Protein AF-A0AAD9U7J8-F1 (afdb_monomer)

Mean predicted aligned error: 6.61 Å

Sequence (95 aa):
MDFLVNKMEWKTGDIVTYPDILLMNLEKRIIPRCLVIKVLRSKGLVKYNMSLRPIIKLIEKKFLDKFVTKHIDTVPQLLKIYQRKEGLEALNMNS

Foldseek 3Di:
DCCCCPVLVDDPVLCVVPVVLVVDDCLLQVQLQSVLVVVCVVVVNDDPPDRCVVLSPDDPVVNCVPRPVVCCVVPVCSVVSNPCSPPDVVVPPPD

pLDDT: mean 83.0, std 14.83, range [37.72, 96.5]

Nearest PDB structures (foldseek):
  9e8k-assembly1_c  TM=1.822E-01  e=8.776E+00  Homo sapiens

Secondary structure (DSSP, 8-state):
-HIIIIIT---HHHHHH-GGGGGS-IIIIIHHHHHHHHHHHHTTSS-TT--HHHHHHS-HHHHIIIIIGGGTTT-TTHHHHHH---TTGGG-S--

Radius of gyration: 12.99 Å; Cα contacts (8 Å, |Δi|>4): 63; chains: 1; bounding box: 29×35×30 Å

Structure (mmCIF, N/CA/C/O backbone):
data_AF-A0AAD9U7J8-F1
#
_entry.id   AF-A0AAD9U7J8-F1
#
loop_
_atom_site.group_PDB
_atom_site.id
_atom_site.type_symbol
_atom_site.label_atom_id
_atom_site.label_alt_id
_atom_site.label_comp_id
_atom_site.label_asym_id
_atom_site.label_entity_id
_atom_site.label_seq_id
_atom_site.pdbx_PDB_ins_code
_atom_site.Cartn_x
_atom_site.Cartn_y
_atom_site.Cartn_z
_atom_site.occupancy
_atom_site.B_iso_or_equiv
_atom_site.auth_seq_id
_atom_site.auth_comp_id
_atom_site.auth_asym_id
_atom_site.auth_atom_id
_atom_site.pdbx_PDB_model_num
ATOM 1 N N . MET A 1 1 ? 13.555 -8.532 -6.831 1.00 75.75 1 MET A N 1
ATOM 2 C CA . MET A 1 1 ? 12.745 -9.033 -7.966 1.00 75.75 1 MET A CA 1
ATOM 3 C C . MET A 1 1 ? 11.823 -10.161 -7.529 1.00 75.75 1 MET A C 1
ATOM 5 O O . MET A 1 1 ? 10.620 -9.985 -7.661 1.00 75.75 1 MET A O 1
ATOM 9 N N . ASP A 1 2 ? 12.358 -11.234 -6.934 1.00 80.81 2 ASP A N 1
ATOM 10 C CA . ASP A 1 2 ? 11.589 -12.400 -6.458 1.00 80.81 2 ASP A CA 1
ATOM 11 C C . ASP A 1 2 ? 10.328 -12.033 -5.658 1.00 80.81 2 ASP A C 1
ATOM 13 O O . ASP A 1 2 ? 9.228 -12.387 -6.059 1.00 80.81 2 ASP A O 1
ATOM 17 N N . PHE A 1 3 ? 10.449 -11.208 -4.613 1.00 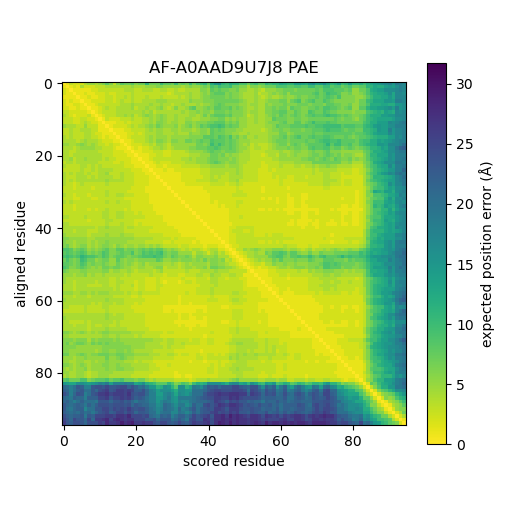78.12 3 PHE A N 1
ATOM 18 C CA . PHE A 1 3 ? 9.290 -10.786 -3.819 1.00 78.12 3 PHE A CA 1
ATOM 19 C C . PHE A 1 3 ? 8.161 -10.156 -4.660 1.00 78.12 3 PHE A C 1
ATOM 21 O O . PHE A 1 3 ? 6.988 -10.478 -4.482 1.00 78.12 3 PHE A O 1
ATOM 28 N N . LEU A 1 4 ? 8.499 -9.259 -5.591 1.00 79.00 4 LEU A N 1
ATOM 29 C CA . LEU A 1 4 ? 7.503 -8.571 -6.415 1.00 79.00 4 LEU A CA 1
ATOM 30 C C . LEU A 1 4 ? 6.806 -9.541 -7.372 1.00 79.00 4 LEU A C 1
ATOM 32 O O . LEU A 1 4 ? 5.584 -9.521 -7.480 1.00 79.00 4 LEU A O 1
ATOM 36 N N . VAL A 1 5 ? 7.574 -10.403 -8.034 1.00 82.56 5 VAL A N 1
ATOM 37 C CA . VAL A 1 5 ? 7.045 -11.325 -9.045 1.00 82.56 5 VAL A CA 1
ATOM 38 C C . VAL A 1 5 ? 6.346 -12.516 -8.391 1.00 82.56 5 VAL A C 1
ATOM 40 O O . VAL A 1 5 ? 5.188 -12.784 -8.687 1.00 82.56 5 VAL A O 1
ATOM 43 N N . ASN A 1 6 ? 7.006 -13.185 -7.447 1.00 82.69 6 ASN A N 1
ATOM 44 C CA . ASN A 1 6 ? 6.564 -14.464 -6.895 1.00 82.69 6 ASN A CA 1
ATOM 45 C C . ASN A 1 6 ? 5.650 -14.317 -5.672 1.00 82.69 6 ASN A C 1
ATOM 47 O O . ASN A 1 6 ? 4.709 -15.088 -5.520 1.00 82.69 6 ASN A O 1
ATOM 51 N N . LYS A 1 7 ? 5.885 -13.338 -4.785 1.00 78.81 7 LYS A N 1
ATOM 52 C CA . LYS A 1 7 ? 5.049 -13.158 -3.574 1.00 78.81 7 LYS A CA 1
ATOM 53 C C . LYS A 1 7 ? 3.881 -12.197 -3.793 1.00 78.81 7 LYS A C 1
ATOM 55 O O . LYS A 1 7 ? 2.821 -12.358 -3.177 1.00 78.81 7 LYS A O 1
ATOM 60 N N . MET A 1 8 ? 4.085 -11.194 -4.647 1.00 76.62 8 MET A N 1
ATOM 61 C CA . MET A 1 8 ? 3.086 -10.170 -4.958 1.00 76.62 8 MET A CA 1
ATOM 62 C C . MET A 1 8 ? 2.423 -10.334 -6.325 1.00 76.62 8 MET A C 1
ATOM 64 O O . MET A 1 8 ? 1.544 -9.531 -6.638 1.00 76.62 8 MET A O 1
ATOM 68 N N . GLU A 1 9 ? 2.810 -11.350 -7.102 1.00 80.19 9 GLU A N 1
ATOM 69 C CA . GLU A 1 9 ? 2.206 -11.686 -8.401 1.00 80.19 9 GLU A CA 1
ATOM 70 C C . GLU A 1 9 ? 2.304 -10.539 -9.424 1.00 80.19 9 GLU A C 1
ATOM 72 O O . GLU A 1 9 ? 1.410 -10.329 -10.247 1.00 80.19 9 GLU A O 1
ATOM 77 N N . TRP A 1 10 ? 3.382 -9.747 -9.378 1.00 81.38 10 TRP A N 1
ATOM 78 C CA . TRP A 1 10 ? 3.618 -8.718 -10.392 1.00 81.38 10 TRP A CA 1
ATOM 79 C C . TRP A 1 10 ? 4.103 -9.351 -11.683 1.00 81.38 10 TRP A C 1
ATOM 81 O O . TRP A 1 10 ? 5.014 -10.181 -11.689 1.00 81.38 10 TRP A O 1
ATOM 91 N N . LYS A 1 11 ? 3.570 -8.868 -12.804 1.00 82.94 11 LYS A N 1
ATOM 92 C CA . LYS A 1 11 ? 4.110 -9.231 -14.108 1.00 82.94 11 LYS A CA 1
ATOM 93 C C . LYS A 1 11 ? 5.476 -8.576 -14.268 1.00 82.94 11 LYS A C 1
ATOM 95 O O . LYS A 1 11 ? 5.649 -7.388 -14.005 1.00 82.94 11 LYS A O 1
ATOM 100 N N . THR A 1 12 ? 6.444 -9.335 -14.764 1.00 82.12 12 THR A N 1
ATOM 101 C CA . THR A 1 12 ? 7.785 -8.827 -15.088 1.00 82.12 12 THR A CA 1
ATOM 102 C C . THR A 1 12 ? 7.728 -7.635 -16.046 1.00 82.12 12 THR A C 1
ATOM 104 O O . THR A 1 12 ? 8.450 -6.663 -15.842 1.00 82.12 12 THR A O 1
ATOM 107 N N . GLY A 1 13 ? 6.807 -7.653 -17.016 1.00 82.75 13 GLY A N 1
ATOM 108 C CA . GLY A 1 13 ? 6.556 -6.526 -17.923 1.00 82.75 13 GLY A CA 1
ATOM 109 C C . GLY A 1 13 ? 6.178 -5.223 -17.207 1.00 82.75 13 GLY A C 1
ATOM 110 O O . GLY A 1 13 ? 6.647 -4.153 -17.595 1.00 82.75 13 GLY A O 1
ATOM 111 N N . ASP A 1 14 ? 5.419 -5.299 -16.109 1.00 77.00 14 ASP A N 1
ATOM 112 C CA . ASP A 1 14 ? 5.074 -4.118 -15.308 1.00 77.00 14 ASP A CA 1
ATOM 113 C C . ASP A 1 14 ? 6.313 -3.542 -14.605 1.00 77.00 14 ASP A C 1
ATOM 115 O O . ASP A 1 14 ? 6.452 -2.327 -14.481 1.00 77.00 14 ASP A O 1
ATOM 119 N N . ILE A 1 15 ? 7.243 -4.400 -14.173 1.00 80.50 15 ILE A N 1
ATOM 120 C CA . ILE A 1 15 ? 8.485 -3.978 -13.509 1.00 80.50 15 ILE A CA 1
ATOM 121 C C . ILE A 1 15 ? 9.448 -3.346 -14.517 1.00 80.50 15 ILE A C 1
ATOM 123 O O . ILE A 1 15 ? 10.004 -2.285 -14.243 1.00 80.50 15 ILE A O 1
ATOM 127 N N . VAL A 1 16 ? 9.612 -3.957 -15.694 1.00 84.81 16 VAL A N 1
ATOM 128 C CA . VAL A 1 16 ? 10.488 -3.444 -16.764 1.00 84.81 16 VAL A CA 1
ATOM 129 C C . VAL A 1 16 ? 10.015 -2.082 -17.269 1.00 84.81 16 VAL A C 1
ATOM 131 O O . VAL A 1 16 ? 10.834 -1.221 -17.571 1.00 84.81 16 VAL A O 1
ATOM 134 N N . THR A 1 17 ? 8.701 -1.850 -17.297 1.00 84.75 17 THR A N 1
ATOM 135 C CA . THR A 1 17 ? 8.136 -0.549 -17.689 1.00 84.75 17 THR A CA 1
ATOM 136 C C . THR A 1 17 ? 8.438 0.546 -16.654 1.00 84.75 17 THR A C 1
ATOM 138 O O . THR A 1 17 ? 8.454 1.732 -16.984 1.00 84.75 17 THR A O 1
ATOM 141 N N . TYR A 1 18 ? 8.696 0.174 -15.394 1.00 83.69 18 TYR A N 1
ATOM 142 C CA . TYR A 1 18 ? 8.893 1.106 -14.279 1.00 83.69 18 TYR A CA 1
ATOM 143 C C . TYR A 1 18 ? 10.074 0.694 -13.384 1.00 83.69 18 TYR A C 1
ATOM 145 O O . TYR A 1 18 ? 9.879 0.390 -12.200 1.00 83.69 18 TYR A O 1
ATOM 153 N N . PRO A 1 19 ? 11.311 0.724 -13.915 1.00 84.06 19 PRO A N 1
ATOM 154 C CA . PRO A 1 19 ? 12.493 0.265 -13.187 1.00 84.06 19 PRO A CA 1
ATOM 155 C C . PRO A 1 19 ? 12.770 1.105 -11.936 1.00 84.06 19 PRO A C 1
ATOM 157 O O . PRO A 1 19 ? 13.370 0.616 -10.984 1.00 84.06 19 PRO A O 1
ATOM 160 N N . ASP A 1 20 ? 12.277 2.346 -11.885 1.00 86.62 20 ASP A N 1
ATOM 161 C CA . ASP A 1 20 ? 12.463 3.251 -10.751 1.00 86.62 20 ASP A CA 1
ATOM 162 C C . ASP A 1 20 ? 11.820 2.745 -9.446 1.00 86.62 20 ASP A C 1
ATOM 164 O O . ASP A 1 20 ? 12.260 3.109 -8.359 1.00 86.62 20 ASP A O 1
ATOM 168 N N . ILE A 1 21 ? 10.838 1.837 -9.530 1.00 84.88 21 ILE A N 1
ATOM 169 C CA . ILE A 1 21 ? 10.267 1.165 -8.352 1.00 84.88 21 ILE A CA 1
ATOM 170 C C . ILE A 1 21 ? 11.333 0.340 -7.622 1.00 84.88 21 ILE A C 1
ATOM 172 O O . ILE A 1 21 ? 11.285 0.238 -6.398 1.00 84.88 21 ILE A O 1
ATOM 176 N N . LEU A 1 22 ? 12.320 -0.204 -8.341 1.00 82.56 22 LEU A N 1
ATOM 177 C CA . LEU A 1 22 ? 13.417 -0.976 -7.751 1.00 82.56 22 LEU A CA 1
ATOM 178 C C . LEU A 1 22 ? 14.379 -0.107 -6.930 1.00 82.56 22 LEU A C 1
ATOM 180 O O . LEU A 1 22 ? 15.096 -0.637 -6.089 1.00 82.56 22 LEU A O 1
ATOM 184 N N . LEU A 1 23 ? 14.367 1.215 -7.133 1.00 87.75 23 LEU A N 1
ATOM 185 C CA . LEU A 1 23 ? 15.170 2.171 -6.363 1.00 87.75 23 LEU A CA 1
ATOM 186 C C . LEU A 1 23 ? 14.501 2.575 -5.038 1.00 87.75 23 LEU A C 1
ATOM 188 O O . LEU A 1 23 ? 15.087 3.291 -4.229 1.00 87.75 23 LEU A O 1
ATOM 192 N N . MET A 1 24 ? 13.256 2.155 -4.805 1.00 88.38 24 MET A N 1
ATOM 193 C CA . MET A 1 24 ? 12.501 2.496 -3.601 1.00 88.38 24 MET A CA 1
ATOM 194 C C . MET A 1 24 ? 12.756 1.473 -2.490 1.00 88.38 24 MET A C 1
ATOM 196 O O . MET A 1 24 ? 12.986 0.295 -2.745 1.00 88.38 24 MET A O 1
ATOM 200 N N . ASN A 1 25 ? 12.658 1.903 -1.228 1.00 89.12 25 ASN A N 1
ATOM 201 C CA . ASN A 1 25 ? 12.888 1.006 -0.096 1.00 89.12 25 ASN A CA 1
ATOM 202 C C . ASN A 1 25 ? 11.824 -0.111 -0.039 1.00 89.12 25 ASN A C 1
ATOM 204 O O . ASN A 1 25 ? 10.637 0.152 0.186 1.00 89.12 25 ASN A O 1
ATOM 208 N N . LEU A 1 26 ? 12.262 -1.356 -0.238 1.00 85.50 26 LEU A N 1
ATOM 209 C CA . LEU A 1 26 ? 11.385 -2.519 -0.317 1.00 85.50 26 LEU A CA 1
ATOM 210 C C . LEU A 1 26 ? 10.619 -2.736 0.996 1.00 85.50 26 LEU A C 1
ATOM 212 O O . LEU A 1 26 ? 9.391 -2.743 0.991 1.00 85.50 26 LEU A O 1
ATOM 216 N N . GLU A 1 27 ? 11.331 -2.835 2.115 1.00 85.75 27 GLU A N 1
ATOM 217 C CA . GLU A 1 27 ? 10.778 -3.158 3.437 1.00 85.75 27 GLU A CA 1
ATOM 218 C C . GLU A 1 27 ? 9.909 -2.046 4.015 1.00 85.75 27 GLU A C 1
ATOM 220 O O . GLU A 1 27 ? 8.843 -2.304 4.566 1.00 85.75 27 GLU A O 1
ATOM 225 N N . LYS A 1 28 ? 10.334 -0.789 3.863 1.00 87.12 28 LYS A N 1
ATOM 226 C CA . LYS A 1 28 ? 9.652 0.360 4.472 1.00 87.12 28 LYS A CA 1
ATOM 227 C C . LYS A 1 28 ? 8.532 0.921 3.609 1.00 87.12 28 LYS A C 1
ATOM 229 O O . LYS A 1 28 ? 7.669 1.620 4.130 1.00 87.12 28 LYS A O 1
ATOM 234 N N . ARG A 1 29 ? 8.544 0.679 2.293 1.00 90.38 29 ARG A N 1
ATOM 235 C CA . ARG A 1 29 ? 7.587 1.312 1.373 1.00 90.38 29 ARG A CA 1
ATOM 236 C C . ARG A 1 29 ? 6.844 0.334 0.488 1.00 90.38 29 ARG A C 1
ATOM 238 O O . ARG A 1 29 ? 5.627 0.441 0.390 1.00 90.38 29 ARG A O 1
ATOM 245 N N . ILE A 1 30 ? 7.531 -0.580 -0.183 1.00 89.12 30 ILE A N 1
ATOM 246 C CA . ILE A 1 30 ? 6.875 -1.446 -1.168 1.00 89.12 30 ILE A CA 1
ATOM 247 C C . ILE A 1 30 ? 6.070 -2.543 -0.468 1.00 89.12 30 ILE A C 1
ATOM 249 O O . ILE A 1 30 ? 4.867 -2.643 -0.699 1.00 89.12 30 ILE A O 1
ATOM 253 N N . ILE A 1 31 ? 6.707 -3.324 0.409 1.00 88.81 31 ILE A N 1
ATOM 254 C CA . ILE A 1 31 ? 6.108 -4.464 1.116 1.00 88.81 31 ILE A CA 1
ATOM 255 C C . ILE A 1 31 ? 4.839 -4.049 1.876 1.00 88.81 31 ILE A C 1
ATOM 257 O O . ILE A 1 31 ? 3.787 -4.630 1.597 1.00 88.81 31 ILE A O 1
ATOM 261 N N . PRO A 1 32 ? 4.851 -3.017 2.746 1.00 91.44 32 PRO A N 1
ATOM 262 C CA . PRO A 1 32 ? 3.673 -2.682 3.544 1.00 91.44 32 PRO A CA 1
ATOM 263 C C . PRO A 1 32 ? 2.489 -2.251 2.676 1.00 91.44 32 PRO A C 1
ATOM 265 O O . PRO A 1 32 ? 1.343 -2.623 2.929 1.00 91.44 32 PRO A O 1
ATOM 268 N N . ARG A 1 33 ? 2.762 -1.513 1.593 1.00 92.50 33 ARG A N 1
ATOM 269 C CA . ARG A 1 33 ? 1.727 -1.050 0.660 1.00 92.50 33 ARG A CA 1
ATOM 270 C C . ARG A 1 33 ? 1.141 -2.195 -0.148 1.00 92.50 33 ARG A C 1
ATOM 272 O O . ARG A 1 33 ? -0.073 -2.294 -0.285 1.00 92.50 33 ARG A O 1
ATOM 279 N N . CYS A 1 34 ? 1.999 -3.073 -0.648 1.00 89.38 34 CYS A N 1
ATOM 280 C CA . CYS A 1 34 ? 1.612 -4.285 -1.351 1.00 89.38 34 CYS A CA 1
ATOM 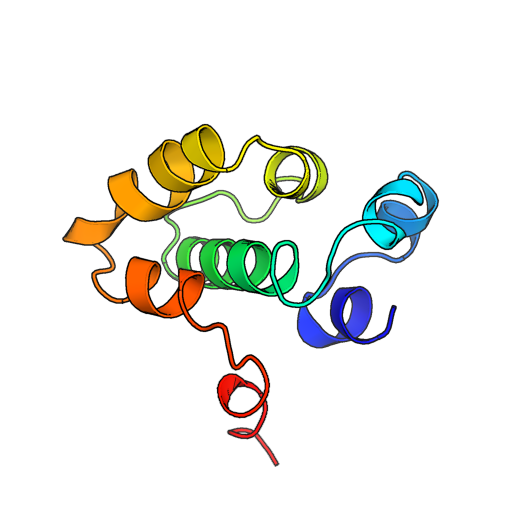281 C C . CYS A 1 34 ? 0.709 -5.182 -0.489 1.00 89.38 34 CYS A C 1
ATOM 283 O O . CYS A 1 34 ? -0.345 -5.616 -0.957 1.00 89.38 34 CYS A O 1
ATOM 285 N N . LEU A 1 35 ? 1.067 -5.402 0.779 1.00 90.50 35 LEU A N 1
ATOM 286 C CA . LEU A 1 35 ? 0.278 -6.213 1.710 1.00 90.50 35 LEU A CA 1
ATOM 287 C C . LEU A 1 35 ? -1.093 -5.597 2.008 1.00 90.50 35 LEU A C 1
ATOM 289 O O . LEU A 1 35 ? -2.100 -6.301 1.941 1.00 90.50 35 LEU A O 1
ATOM 293 N N . VAL A 1 36 ? -1.154 -4.286 2.264 1.00 92.88 36 VAL A N 1
ATOM 294 C CA . VAL A 1 36 ? -2.426 -3.561 2.439 1.00 92.88 36 VAL A CA 1
ATOM 295 C C . VAL A 1 36 ? -3.338 -3.774 1.231 1.00 92.88 36 VAL A C 1
ATOM 297 O O . VAL A 1 36 ? -4.489 -4.175 1.391 1.00 92.88 36 VAL A O 1
ATOM 300 N N . ILE A 1 37 ? -2.827 -3.589 0.009 1.00 92.19 37 ILE A N 1
ATOM 301 C CA . ILE A 1 37 ? -3.635 -3.778 -1.204 1.00 92.19 37 ILE A CA 1
ATOM 302 C C . ILE A 1 37 ? -4.071 -5.233 -1.375 1.00 92.19 37 ILE A C 1
ATOM 304 O O . ILE A 1 37 ? -5.211 -5.471 -1.770 1.00 92.19 37 ILE A O 1
ATOM 308 N N . LYS A 1 38 ? -3.213 -6.207 -1.050 1.00 88.50 38 LYS A N 1
ATOM 309 C CA . LYS A 1 38 ? -3.562 -7.634 -1.106 1.00 88.50 38 LYS A CA 1
ATOM 310 C C . LYS A 1 38 ? -4.750 -7.954 -0.194 1.00 88.50 38 LYS A C 1
ATOM 312 O O . LYS A 1 38 ? -5.694 -8.600 -0.639 1.00 88.50 38 LYS A O 1
ATOM 317 N N . VAL A 1 39 ? -4.747 -7.437 1.036 1.00 92.06 39 VAL A N 1
ATOM 318 C CA . VAL A 1 39 ? -5.853 -7.611 1.997 1.00 92.06 39 VAL A CA 1
ATOM 319 C C . VAL A 1 39 ? -7.125 -6.897 1.547 1.00 92.06 39 VAL A C 1
ATOM 321 O O . VAL A 1 39 ? -8.219 -7.444 1.661 1.00 92.06 39 VAL A O 1
ATOM 324 N N . LEU A 1 40 ? -7.011 -5.684 1.007 1.00 93.75 40 LEU A N 1
ATOM 325 C CA . LEU A 1 40 ? -8.179 -4.973 0.485 1.00 93.75 40 LEU A CA 1
ATOM 326 C C . LEU A 1 40 ? -8.796 -5.697 -0.717 1.00 93.75 40 LEU A C 1
ATOM 328 O O . LEU A 1 40 ? -10.019 -5.750 -0.831 1.00 93.75 40 LEU A O 1
ATOM 332 N N . ARG A 1 41 ? -7.971 -6.274 -1.601 1.00 91.12 41 ARG A N 1
ATOM 333 C CA . ARG A 1 41 ? -8.436 -7.069 -2.748 1.00 91.12 41 ARG A CA 1
ATOM 334 C C . ARG A 1 41 ? -9.153 -8.335 -2.301 1.00 91.12 41 ARG A C 1
ATOM 336 O O . ARG A 1 41 ? -10.230 -8.606 -2.819 1.00 91.12 41 ARG A O 1
ATOM 343 N N . SER A 1 42 ? -8.606 -9.073 -1.332 1.00 90.38 42 SER A N 1
ATOM 344 C CA . SER A 1 42 ? -9.249 -10.299 -0.835 1.00 90.38 42 SER A CA 1
ATOM 345 C C . SER A 1 42 ? -10.599 -10.035 -0.163 1.00 90.38 42 SER A C 1
ATOM 347 O O . SER A 1 42 ? -11.453 -10.913 -0.139 1.00 90.38 42 SER A O 1
ATOM 349 N N . LYS A 1 43 ? -10.819 -8.810 0.329 1.00 92.81 43 LYS A N 1
ATOM 350 C CA . LYS A 1 43 ? -12.097 -8.344 0.887 1.00 92.81 43 LYS A CA 1
ATOM 351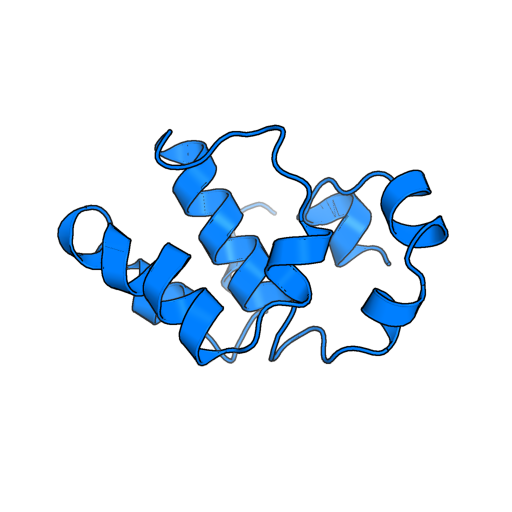 C C . LYS A 1 43 ? -13.002 -7.624 -0.122 1.00 92.81 43 LYS A C 1
ATOM 353 O O . LYS A 1 43 ? -14.041 -7.107 0.271 1.00 92.81 43 LYS A O 1
ATOM 358 N N . GLY A 1 44 ? -12.609 -7.532 -1.395 1.00 93.69 44 GLY A N 1
ATOM 359 C CA . GLY A 1 44 ? -13.386 -6.845 -2.434 1.00 93.69 44 GLY A CA 1
ATOM 360 C C . GLY A 1 44 ? -13.474 -5.320 -2.279 1.00 93.69 44 GLY A C 1
ATOM 361 O O . GLY A 1 44 ? -14.278 -4.681 -2.950 1.00 93.69 44 GLY A O 1
ATOM 362 N N . LEU A 1 45 ? -12.645 -4.711 -1.424 1.00 94.31 45 LEU A N 1
ATOM 363 C CA . LEU A 1 45 ? -12.683 -3.272 -1.123 1.00 94.31 45 LEU A CA 1
ATOM 364 C C . LEU A 1 45 ? -11.954 -2.418 -2.171 1.00 94.31 45 LEU A C 1
ATOM 366 O O . LEU A 1 45 ? -12.147 -1.203 -2.234 1.00 94.31 45 LEU A O 1
ATOM 370 N N . VAL A 1 46 ? -11.117 -3.040 -3.007 1.00 91.38 46 VAL A N 1
ATOM 371 C CA . VAL A 1 46 ? -10.434 -2.396 -4.137 1.00 91.38 46 VAL A CA 1
ATOM 372 C C . VAL A 1 46 ? -10.415 -3.316 -5.357 1.00 91.38 46 VAL A C 1
ATOM 374 O O . VAL A 1 46 ? -10.425 -4.539 -5.236 1.00 91.38 46 VAL A O 1
ATOM 377 N N . LYS A 1 47 ? -10.338 -2.723 -6.554 1.00 86.69 47 LYS A N 1
ATOM 378 C CA . LYS A 1 47 ? -10.320 -3.474 -7.816 1.00 86.69 47 LYS A CA 1
ATOM 379 C C . LYS A 1 47 ? -9.041 -4.310 -7.962 1.00 86.69 47 LYS A C 1
ATOM 381 O O . LYS A 1 47 ? -7.931 -3.810 -7.753 1.00 86.69 47 LYS A O 1
ATOM 386 N N . TYR A 1 48 ? -9.193 -5.556 -8.412 1.00 78.31 48 TYR A N 1
ATOM 387 C CA . TYR A 1 48 ? -8.070 -6.465 -8.669 1.00 78.31 48 TYR A CA 1
ATOM 388 C C . TYR A 1 48 ? -7.167 -5.977 -9.815 1.00 78.31 48 TYR A C 1
ATOM 390 O O . TYR A 1 48 ? -5.949 -6.092 -9.738 1.00 78.31 48 TYR A O 1
ATOM 398 N N . ASN A 1 49 ? -7.744 -5.330 -10.833 1.00 77.31 49 ASN A N 1
ATOM 399 C CA . ASN A 1 49 ? -7.020 -4.821 -12.003 1.00 77.31 49 ASN A CA 1
ATOM 400 C C . ASN A 1 49 ? -6.325 -3.460 -11.793 1.00 77.31 49 ASN A C 1
ATOM 402 O O . ASN A 1 49 ? -5.821 -2.872 -12.748 1.00 77.31 49 ASN A O 1
ATOM 406 N N . MET A 1 50 ? -6.305 -2.922 -10.569 1.00 78.50 50 MET A N 1
ATOM 407 C CA . MET A 1 50 ? -5.630 -1.653 -10.305 1.00 78.50 50 MET A CA 1
ATOM 408 C C . MET A 1 50 ? -4.112 -1.822 -10.427 1.00 78.50 50 MET A C 1
ATOM 410 O O . MET A 1 50 ? -3.522 -2.627 -9.707 1.00 78.50 50 MET A O 1
ATOM 414 N N . SER A 1 51 ? -3.474 -1.026 -11.289 1.00 77.75 51 SER A N 1
ATOM 415 C CA . SER A 1 51 ? -2.012 -0.976 -11.370 1.00 77.75 51 SER A CA 1
ATOM 416 C C . SER A 1 51 ? -1.416 -0.578 -10.017 1.00 77.75 51 SER A C 1
ATOM 418 O O . SER A 1 51 ? -1.855 0.389 -9.387 1.00 77.75 51 SER A O 1
ATOM 420 N N . LEU A 1 52 ? -0.395 -1.310 -9.571 1.00 78.81 52 LEU A N 1
ATOM 421 C CA . LEU A 1 52 ? 0.259 -1.063 -8.287 1.00 78.81 52 LEU A CA 1
ATOM 422 C C . LEU A 1 52 ? 1.247 0.106 -8.349 1.00 78.81 52 LEU A C 1
ATOM 424 O O . LEU A 1 52 ? 1.495 0.743 -7.328 1.00 78.81 52 LEU A O 1
ATOM 428 N N . ARG A 1 53 ? 1.731 0.482 -9.539 1.00 83.75 53 ARG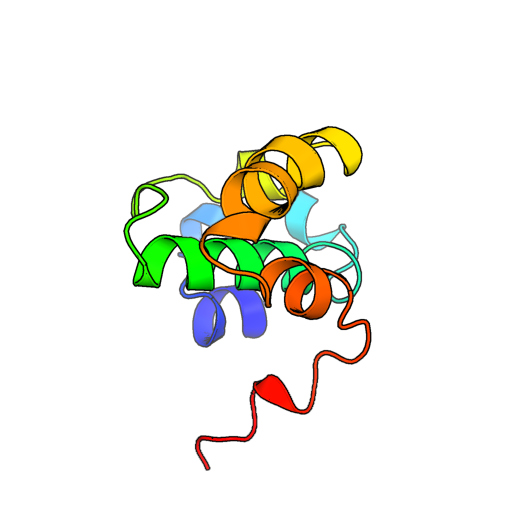 A N 1
ATOM 429 C CA . ARG A 1 53 ? 2.619 1.640 -9.727 1.00 83.75 53 ARG A CA 1
ATOM 430 C C . ARG A 1 53 ? 2.100 2.921 -9.061 1.00 83.75 53 ARG A C 1
ATOM 432 O O . ARG A 1 53 ? 2.827 3.466 -8.229 1.00 83.75 53 ARG A O 1
ATOM 439 N N . PRO A 1 54 ? 0.905 3.452 -9.399 1.00 86.38 54 PRO A N 1
ATOM 440 C CA . PRO A 1 54 ? 0.424 4.683 -8.779 1.00 86.38 54 PRO A CA 1
ATOM 441 C C . PRO A 1 54 ? 0.331 4.534 -7.260 1.00 86.38 54 PRO A C 1
ATOM 443 O O . PRO A 1 54 ? 0.664 5.467 -6.541 1.00 86.38 54 PRO A O 1
ATOM 446 N N . ILE A 1 55 ? -0.022 3.348 -6.764 1.00 88.94 55 ILE A N 1
ATOM 447 C CA . ILE A 1 55 ? -0.130 3.073 -5.331 1.00 88.94 55 ILE A CA 1
ATOM 448 C C . ILE A 1 55 ? 1.242 3.147 -4.638 1.00 88.94 55 ILE A C 1
ATOM 450 O O . ILE A 1 55 ? 1.387 3.796 -3.599 1.00 8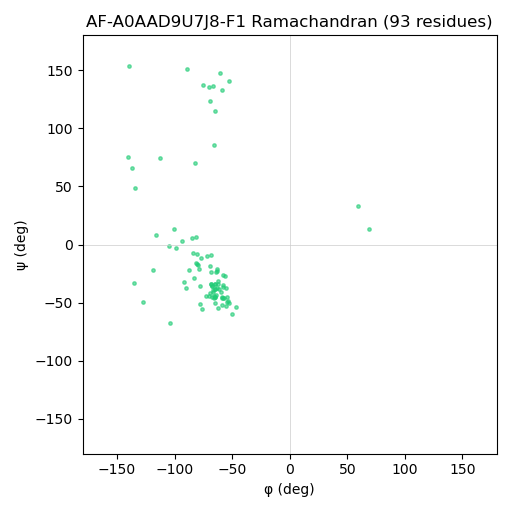8.94 55 ILE A O 1
ATOM 454 N N . ILE A 1 56 ? 2.274 2.539 -5.225 1.00 88.75 56 ILE A N 1
ATOM 455 C CA . ILE A 1 56 ? 3.642 2.576 -4.689 1.00 88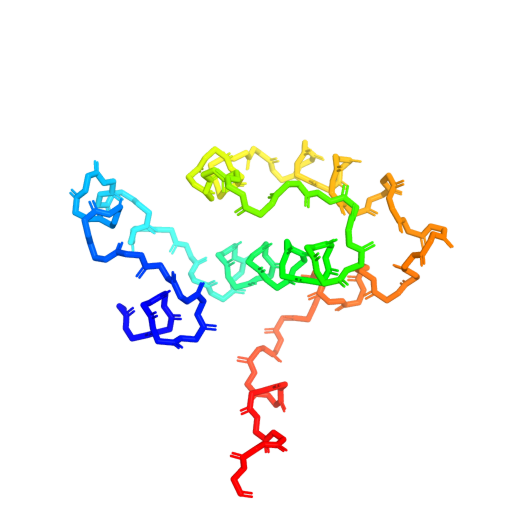.75 56 ILE A CA 1
ATOM 456 C C . ILE A 1 56 ? 4.238 3.990 -4.771 1.00 88.75 56 ILE A C 1
ATOM 458 O O . ILE A 1 56 ? 4.934 4.427 -3.847 1.00 88.75 56 ILE A O 1
ATOM 462 N N . LYS A 1 57 ? 3.918 4.759 -5.818 1.00 89.00 57 LYS A N 1
ATOM 463 C CA . LYS A 1 57 ? 4.420 6.133 -5.981 1.00 89.00 57 LYS A CA 1
ATOM 464 C C . LYS A 1 57 ? 3.682 7.183 -5.152 1.00 89.00 57 LYS A C 1
ATOM 466 O O . LYS A 1 57 ? 4.258 8.241 -4.918 1.00 89.00 57 LYS A O 1
ATOM 471 N N . LEU A 1 58 ? 2.477 6.903 -4.649 1.00 93.12 58 LEU A N 1
ATOM 472 C CA . LEU A 1 58 ? 1.747 7.847 -3.794 1.00 93.12 58 LEU A CA 1
ATOM 473 C C . LEU A 1 58 ? 2.606 8.328 -2.619 1.00 93.12 58 LEU A C 1
ATOM 475 O O . LEU A 1 58 ? 3.337 7.552 -1.997 1.00 93.12 58 LEU A O 1
ATOM 479 N N . ILE A 1 59 ? 2.493 9.611 -2.287 1.00 94.19 59 ILE A N 1
ATOM 480 C CA . ILE A 1 59 ? 3.049 10.114 -1.031 1.00 94.19 59 ILE A CA 1
ATOM 481 C C . ILE A 1 59 ? 2.378 9.397 0.141 1.00 94.19 59 ILE A C 1
ATOM 483 O O . ILE A 1 59 ? 1.208 9.019 0.057 1.00 94.19 59 ILE A O 1
ATOM 487 N N . GLU A 1 60 ? 3.129 9.191 1.218 1.00 93.50 60 GLU A N 1
ATOM 488 C CA . GLU A 1 60 ? 2.709 8.355 2.344 1.00 93.50 60 GLU A CA 1
ATOM 489 C C . GLU A 1 60 ? 1.350 8.754 2.916 1.00 93.50 60 GLU A C 1
ATOM 491 O O . GLU A 1 60 ? 0.463 7.909 2.989 1.00 93.50 60 GLU A O 1
ATOM 496 N N . LYS A 1 61 ? 1.139 10.047 3.186 1.00 95.50 61 LYS A N 1
ATOM 497 C CA . LYS A 1 61 ? -0.146 10.561 3.677 1.00 95.50 61 LYS A CA 1
ATOM 498 C C . LYS A 1 61 ? -1.323 10.148 2.785 1.00 95.50 61 LYS A C 1
ATOM 500 O O . LYS A 1 61 ? -2.282 9.557 3.258 1.00 95.50 61 LYS A O 1
ATOM 505 N N . LYS A 1 62 ? -1.213 10.365 1.468 1.00 96.50 62 LYS A N 1
ATOM 506 C CA . LYS A 1 62 ? -2.277 9.994 0.517 1.00 96.50 62 LYS A CA 1
ATOM 507 C C . LYS A 1 62 ? -2.497 8.485 0.442 1.00 96.50 62 LYS A C 1
ATOM 509 O O . LYS A 1 62 ? -3.619 8.053 0.196 1.00 96.50 62 LYS A O 1
ATOM 514 N N . PHE A 1 63 ? -1.438 7.690 0.593 1.00 95.56 63 PHE A N 1
ATOM 515 C CA . PHE A 1 63 ? -1.570 6.238 0.649 1.00 95.56 63 PHE A CA 1
ATOM 516 C C . PHE A 1 63 ? -2.356 5.814 1.898 1.00 95.56 63 PHE A C 1
ATOM 518 O O . PHE A 1 63 ? -3.328 5.069 1.772 1.00 95.56 63 PHE A O 1
ATOM 525 N N . LEU A 1 64 ? -1.965 6.324 3.069 1.00 95.62 64 LEU A N 1
ATOM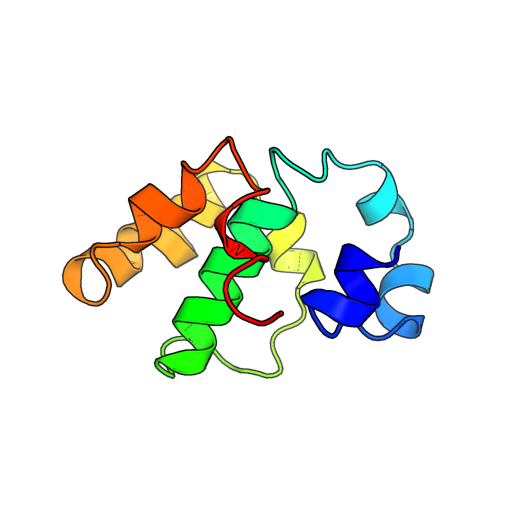 526 C CA . LEU A 1 64 ? -2.616 6.035 4.344 1.00 95.62 64 LEU A CA 1
ATOM 527 C C . LEU A 1 64 ? -4.090 6.428 4.315 1.00 95.62 64 LEU A C 1
ATOM 529 O O . LEU A 1 64 ? -4.941 5.574 4.544 1.00 95.62 64 LEU A O 1
ATOM 533 N N . ASP A 1 65 ? -4.398 7.664 3.929 1.00 96.38 65 ASP A N 1
ATOM 534 C CA . ASP A 1 65 ? -5.775 8.162 3.890 1.00 96.38 65 ASP A CA 1
ATOM 535 C C . ASP A 1 65 ? -6.655 7.298 2.977 1.00 96.38 65 ASP A C 1
ATOM 537 O O . ASP A 1 65 ? -7.757 6.898 3.349 1.00 96.38 65 ASP A O 1
ATOM 541 N N . LYS A 1 66 ? -6.153 6.966 1.781 1.00 95.38 66 LYS A N 1
ATOM 542 C CA . LYS A 1 66 ? -6.942 6.288 0.747 1.00 95.38 66 LYS A CA 1
ATOM 543 C C . LYS A 1 66 ? -7.127 4.793 0.991 1.00 95.38 66 LYS A C 1
ATOM 545 O O . LYS A 1 66 ? -8.173 4.267 0.617 1.00 95.38 66 LYS A O 1
ATOM 550 N N . PHE A 1 67 ? -6.121 4.112 1.538 1.00 95.19 67 PHE A N 1
ATOM 551 C CA . PHE A 1 67 ? -6.096 2.646 1.601 1.00 95.19 67 PHE A CA 1
ATOM 552 C C . PHE A 1 67 ? -6.050 2.083 3.021 1.00 95.19 67 PHE A C 1
ATOM 554 O O . PHE A 1 67 ? -6.442 0.939 3.213 1.00 95.19 67 PHE A O 1
ATOM 561 N N . VAL A 1 68 ? -5.599 2.850 4.013 1.00 95.19 68 VAL A N 1
ATOM 562 C CA . VAL A 1 68 ? -5.521 2.387 5.406 1.00 95.19 68 VAL A CA 1
ATOM 563 C C . VAL A 1 68 ? -6.657 3.000 6.214 1.00 95.19 68 VAL A C 1
ATOM 565 O O . VAL A 1 68 ? -7.589 2.288 6.572 1.00 95.19 68 VAL A O 1
ATOM 568 N N . THR A 1 69 ? -6.636 4.317 6.426 1.00 95.75 69 THR A N 1
ATOM 569 C CA . THR A 1 69 ? -7.604 5.039 7.266 1.00 95.75 69 THR A CA 1
ATOM 570 C C . THR A 1 69 ? -9.032 4.847 6.770 1.00 95.75 69 THR A C 1
ATOM 572 O O . THR A 1 69 ? -9.903 4.486 7.550 1.00 95.75 69 THR A O 1
ATOM 575 N N . LYS A 1 70 ? -9.272 4.982 5.458 1.00 96.12 70 LYS A N 1
ATOM 576 C CA . LYS A 1 70 ? -10.603 4.794 4.855 1.00 96.12 70 LYS A CA 1
ATOM 577 C C . LYS A 1 70 ? -11.237 3.423 5.136 1.00 96.12 70 LYS A C 1
ATOM 579 O O . LYS A 1 70 ? -12.455 3.294 5.077 1.00 96.12 70 LYS A O 1
ATOM 584 N N . HIS A 1 71 ? -10.427 2.396 5.370 1.00 96.00 71 HIS A N 1
ATOM 585 C CA . HIS A 1 71 ? -10.890 1.016 5.501 1.00 96.00 71 HIS A CA 1
ATOM 586 C C . HIS A 1 71 ? -10.644 0.439 6.895 1.00 96.00 71 HIS A C 1
ATOM 588 O O . HIS A 1 71 ? -10.837 -0.760 7.087 1.00 96.00 71 HIS A O 1
ATOM 594 N N . ILE A 1 72 ? -10.219 1.260 7.860 1.00 93.31 72 ILE A N 1
ATOM 595 C CA . ILE A 1 72 ? -9.819 0.772 9.179 1.00 93.31 72 ILE A CA 1
ATOM 596 C C . ILE A 1 72 ? -11.005 0.228 9.977 1.00 93.31 72 ILE A C 1
ATOM 598 O O . ILE A 1 72 ? -10.858 -0.792 10.636 1.00 93.31 72 ILE A O 1
ATOM 602 N N . ASP A 1 73 ? -12.197 0.804 9.822 1.00 94.25 73 ASP A N 1
ATOM 603 C CA . ASP A 1 73 ? -13.402 0.313 10.503 1.00 94.25 73 ASP A CA 1
ATOM 604 C C . ASP A 1 73 ? -13.845 -1.058 9.968 1.00 94.25 73 ASP A C 1
ATOM 606 O O . ASP A 1 73 ? -14.326 -1.913 10.706 1.00 94.25 73 ASP A O 1
ATOM 610 N N . THR A 1 74 ? -13.640 -1.307 8.670 1.00 95.38 74 THR A N 1
ATOM 611 C CA . THR A 1 74 ? -13.953 -2.597 8.029 1.00 95.38 74 THR A CA 1
ATOM 612 C C . THR A 1 74 ? -12.838 -3.629 8.221 1.00 95.38 74 THR A C 1
ATOM 614 O O . THR A 1 74 ? -13.070 -4.843 8.192 1.00 95.38 74 THR A O 1
ATOM 617 N N . VAL A 1 75 ? -11.595 -3.165 8.355 1.00 94.50 75 VAL A N 1
ATOM 618 C CA . VAL A 1 75 ? -10.395 -3.998 8.458 1.00 94.50 75 VAL A CA 1
ATOM 619 C C . VAL A 1 75 ? -9.435 -3.396 9.495 1.00 94.50 75 VAL A C 1
ATOM 621 O O . VAL A 1 75 ? -8.400 -2.827 9.126 1.00 94.50 75 VAL A O 1
ATOM 624 N N . PRO A 1 76 ? -9.729 -3.550 10.801 1.00 92.38 76 PRO A N 1
ATOM 625 C CA . PRO A 1 76 ? -8.952 -2.915 11.873 1.00 92.38 76 PRO A CA 1
ATOM 626 C C . PRO A 1 76 ? -7.466 -3.289 11.869 1.00 92.38 76 PRO A C 1
ATOM 628 O O . PRO A 1 76 ? -6.607 -2.512 12.284 1.00 92.38 76 PRO A O 1
ATOM 631 N N . GLN A 1 77 ? -7.123 -4.462 11.326 1.00 91.81 77 GLN A N 1
ATOM 632 C CA . GLN A 1 77 ? -5.742 -4.923 11.212 1.00 91.81 77 GLN A CA 1
ATOM 633 C C . GLN A 1 77 ? -4.899 -4.180 10.158 1.00 91.81 77 GLN A C 1
ATOM 635 O O . GLN A 1 77 ? -3.685 -4.378 10.134 1.00 91.81 77 GLN A O 1
ATOM 640 N N . LEU A 1 78 ? -5.479 -3.337 9.289 1.00 93.38 78 LEU A N 1
ATOM 641 C CA . LEU A 1 78 ? -4.730 -2.668 8.210 1.00 93.38 78 LEU A CA 1
ATOM 642 C C . LEU A 1 78 ? -3.590 -1.797 8.725 1.00 93.38 78 LEU A C 1
ATOM 644 O O . LEU A 1 78 ? -2.505 -1.817 8.143 1.00 93.38 78 LEU A O 1
ATOM 648 N N . LEU A 1 79 ? -3.809 -1.067 9.820 1.00 91.56 79 LEU A N 1
ATOM 649 C CA . LEU A 1 79 ? -2.768 -0.223 10.398 1.00 91.56 79 LEU A CA 1
ATOM 650 C C . LEU A 1 79 ? -1.598 -1.069 10.902 1.00 91.56 79 LEU A C 1
ATOM 652 O O . LEU A 1 79 ? -0.450 -0.767 10.588 1.00 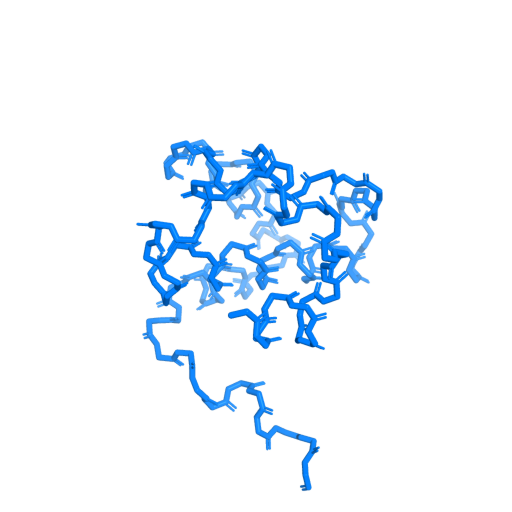91.56 79 LEU A O 1
ATOM 656 N N . LYS A 1 80 ? -1.887 -2.182 11.587 1.00 90.38 80 LYS A N 1
ATOM 657 C CA . LYS A 1 80 ? -0.867 -3.132 12.047 1.00 90.38 80 LYS A CA 1
ATOM 658 C C . LYS A 1 80 ? -0.100 -3.751 10.877 1.00 90.38 80 LYS A C 1
ATOM 660 O O . LYS A 1 80 ? 1.108 -3.923 10.970 1.00 90.38 80 LYS A O 1
ATOM 665 N N . ILE A 1 81 ? -0.778 -4.056 9.769 1.00 90.44 81 ILE A N 1
ATOM 666 C CA . ILE A 1 81 ? -0.148 -4.583 8.549 1.00 90.44 81 ILE A CA 1
ATOM 667 C C . ILE A 1 81 ? 0.775 -3.542 7.914 1.00 90.44 81 ILE A C 1
ATOM 669 O O . ILE A 1 81 ? 1.896 -3.880 7.545 1.00 90.44 81 ILE A O 1
ATOM 673 N N . TYR A 1 82 ? 0.339 -2.283 7.820 1.00 90.88 82 TYR A N 1
ATOM 674 C CA . TYR A 1 82 ? 1.167 -1.202 7.286 1.00 90.88 82 TYR A CA 1
ATOM 675 C C . TYR A 1 82 ? 2.373 -0.892 8.186 1.00 90.88 82 TYR A C 1
ATOM 677 O O . TYR A 1 82 ? 3.470 -0.640 7.700 1.00 90.88 82 TYR A O 1
ATOM 685 N N . GLN A 1 83 ? 2.178 -0.922 9.505 1.00 86.12 83 GLN A N 1
ATOM 686 C CA . GLN A 1 83 ? 3.213 -0.619 10.493 1.00 86.12 83 GLN A CA 1
ATOM 687 C C . GLN A 1 83 ? 4.168 -1.780 10.767 1.00 86.12 83 GLN A C 1
ATOM 689 O O . GLN A 1 83 ? 5.156 -1.571 11.473 1.00 86.12 83 GLN A O 1
ATOM 694 N N . ARG A 1 84 ? 3.908 -2.986 10.239 1.00 70.12 84 ARG A N 1
ATOM 695 C CA . ARG A 1 84 ? 4.781 -4.152 10.416 1.00 70.12 84 ARG A CA 1
ATOM 696 C C . ARG A 1 84 ? 6.117 -3.887 9.710 1.00 70.12 84 ARG A C 1
ATOM 698 O O . ARG A 1 84 ? 6.311 -4.236 8.552 1.00 70.12 84 ARG A O 1
ATOM 705 N N . LYS A 1 85 ? 7.028 -3.231 10.434 1.00 56.03 85 LYS A N 1
ATOM 706 C CA . LYS A 1 85 ? 8.427 -2.973 10.066 1.00 56.03 85 LYS A CA 1
ATOM 707 C C . LYS A 1 85 ? 9.276 -4.249 10.044 1.00 56.03 85 LYS A C 1
ATOM 709 O O . LYS A 1 85 ? 10.387 -4.209 9.540 1.00 56.03 85 LYS A O 1
ATOM 714 N N . GLU A 1 86 ? 8.743 -5.367 10.526 1.00 47.19 86 GLU A N 1
ATOM 715 C CA . GLU A 1 86 ? 9.391 -6.681 10.525 1.00 47.19 86 GLU A CA 1
ATOM 716 C C . GLU A 1 86 ? 8.637 -7.616 9.576 1.00 47.19 86 GLU A C 1
ATOM 718 O O . GLU A 1 86 ? 7.832 -8.471 9.954 1.00 47.19 86 GLU A O 1
ATOM 723 N N . GLY A 1 87 ? 8.832 -7.375 8.283 1.00 44.53 87 GLY A N 1
ATOM 724 C CA . GLY A 1 87 ? 8.306 -8.210 7.216 1.00 44.53 87 GLY A CA 1
ATOM 725 C C . GLY A 1 87 ? 9.193 -9.425 6.976 1.00 44.53 87 GLY A C 1
ATOM 726 O O . GLY A 1 87 ? 9.827 -9.485 5.932 1.00 44.53 87 GLY A O 1
ATOM 727 N N . LEU A 1 88 ? 9.220 -10.389 7.900 1.00 45.94 88 LEU A N 1
ATOM 728 C CA . LEU A 1 88 ? 9.751 -11.729 7.603 1.00 45.94 88 LEU A CA 1
ATOM 729 C C . LEU A 1 88 ? 8.858 -12.862 8.134 1.00 45.94 88 LEU A C 1
ATOM 731 O O . LEU A 1 88 ? 8.676 -13.862 7.448 1.00 45.94 88 LEU A O 1
ATOM 735 N N . GLU A 1 89 ? 8.173 -12.685 9.267 1.00 44.69 89 GLU A N 1
ATOM 736 C CA . GLU A 1 89 ? 7.393 -13.789 9.858 1.00 44.69 89 GLU A CA 1
ATOM 737 C C . GLU A 1 89 ? 6.008 -14.021 9.229 1.00 44.69 89 GLU A C 1
ATOM 739 O O . GLU A 1 89 ? 5.424 -15.090 9.369 1.00 44.69 89 GLU A O 1
ATOM 744 N N . ALA A 1 90 ? 5.468 -13.058 8.478 1.00 46.53 90 ALA A N 1
ATOM 745 C CA . ALA A 1 90 ? 4.155 -13.210 7.838 1.00 46.53 90 ALA A CA 1
ATOM 746 C C . ALA A 1 90 ? 4.173 -14.085 6.568 1.00 46.53 90 ALA A C 1
ATOM 748 O O . ALA A 1 90 ? 3.111 -14.429 6.054 1.00 46.53 90 ALA A O 1
ATOM 749 N N . LEU A 1 91 ? 5.357 -14.408 6.034 1.00 49.12 91 LEU A N 1
ATOM 750 C CA . LEU A 1 91 ? 5.516 -15.215 4.817 1.00 49.12 91 LEU A CA 1
ATOM 751 C C . LEU A 1 91 ? 5.834 -16.689 5.112 1.00 49.12 91 LEU A C 1
ATOM 753 O O . LEU A 1 91 ? 5.896 -17.474 4.169 1.00 49.12 91 LEU A O 1
ATOM 757 N N . ASN A 1 92 ? 5.995 -17.054 6.388 1.00 43.59 92 ASN A N 1
ATOM 758 C CA . ASN A 1 92 ? 6.427 -18.382 6.830 1.00 43.59 92 ASN A CA 1
ATOM 759 C C . ASN A 1 92 ? 5.289 -19.293 7.324 1.00 43.59 92 ASN A C 1
ATOM 761 O O . ASN A 1 92 ? 5.558 -20.322 7.926 1.00 43.59 92 ASN A O 1
ATOM 765 N N . MET A 1 93 ? 4.020 -18.954 7.074 1.00 44.97 93 MET A N 1
ATOM 766 C CA . MET A 1 93 ? 2.891 -19.817 7.468 1.00 44.97 93 MET A CA 1
ATOM 767 C C . MET A 1 93 ? 2.548 -20.920 6.450 1.00 44.97 93 MET A C 1
ATOM 769 O O . MET A 1 93 ? 1.579 -21.639 6.664 1.00 44.97 93 MET A O 1
ATOM 773 N N . ASN A 1 94 ? 3.331 -21.085 5.374 1.00 40.81 94 ASN A N 1
ATOM 774 C CA . ASN A 1 94 ? 3.067 -22.073 4.319 1.00 40.81 94 ASN A CA 1
ATOM 775 C C . ASN A 1 94 ? 4.330 -22.862 3.900 1.00 40.81 94 ASN A C 1
ATOM 777 O O . ASN A 1 94 ? 4.603 -22.961 2.701 1.00 40.81 94 ASN A O 1
ATOM 781 N N . SER A 1 95 ? 5.090 -23.397 4.858 1.00 37.72 95 SER A N 1
ATOM 782 C CA . SER A 1 95 ? 6.087 -24.451 4.600 1.00 37.72 95 SER A CA 1
ATOM 783 C C . SER A 1 95 ? 5.825 -25.644 5.500 1.00 37.72 95 SER A C 1
ATOM 785 O O . SER A 1 95 ? 5.561 -25.400 6.698 1.00 37.72 95 SER A O 1
#

Organism: NCBI:txid168575

Solvent-accessible surface area (backbone atoms only — not comparable to full-atom values): 5859 Å² total; per-residue (Å²): 109,63,62,49,38,74,75,64,67,42,56,67,70,62,43,70,76,43,59,70,63,76,78,48,59,52,69,86,50,45,48,22,53,53,51,48,52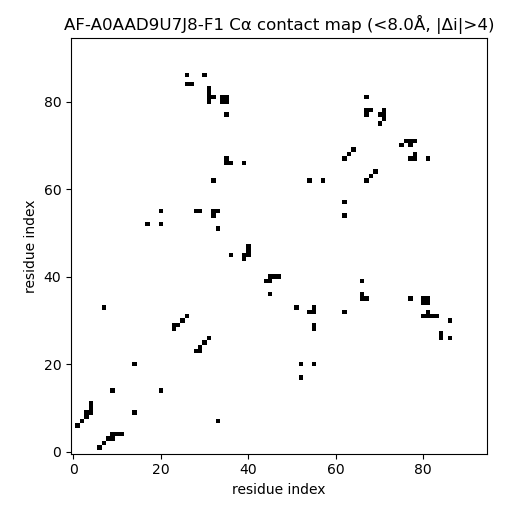,52,55,34,37,78,68,66,75,44,72,82,86,59,70,59,63,66,61,67,68,43,56,66,68,63,41,40,51,68,66,30,64,71,39,30,90,86,38,69,62,40,58,58,51,48,65,43,80,70,84,63,72,86,76,63,85,82,121

InterPro domains:
  IPR003690 Transcription termination factor, mitochondrial/chloroplastic [PF02536] (1-63)
  IPR003690 Transcription termination factor, mitochondrial/chloroplastic [PTHR13068] (1-71)
  IPR038538 MTERF superfamily, mitochondrial/chloroplastic [G3DSA:1.25.70.10] (1-81)